Protein AF-A0A414WFQ5-F1 (afdb_monomer)

Mean predicted aligned error: 6.91 Å

Solvent-accessible surface area (backbone atoms only — not comparable to full-atom values): 4968 Å² total; per-residue (Å²): 112,81,63,94,46,68,68,66,49,51,53,24,50,52,51,23,44,53,52,28,54,75,70,75,37,67,45,69,83,25,54,34,82,42,75,42,81,38,78,62,83,96,45,75,39,83,36,88,40,69,52,66,38,76,67,40,54,50,36,30,28,70,54,36,63,63,89,30,66,55,23,36,51,44,38,51,57,53,60,58,62,68,63,72,80,115

Secondary structure (DSSP, 8-state):
---SSHHHHHHHHHHHHHHHHHTT--HHHHEEEEEEEEEETTEEEEEEEEEE-HHHHHHHHHTS-TTSHHHHHHHHHHHHHGGGG-

Foldseek 3Di:
DQDPDVVLLVVLLVQLLVVCVVVVHDSCVAWPWDWDFDDDDPDTDTDIDTDGDPSSLLSSLVSDDCVRPVSVVSPVVVVVVVVPPD

Nearest PDB structures (foldseek):
  3tg6-assembly1_B  TM=3.395E-01  e=1.628E+00  Influenza A virus (A/Wilson-Smith/1933(H1N1))
  9hcj-assembly1_E0  TM=3.772E-01  e=3.808E+00  Dictyostelium discoideum
  3ro5-assembly1_B  TM=2.587E-01  e=1.980E+00  Influenza A virus (A/Wilson-Smith/1933(H1N1))
  7o4f-assembly2_D  TM=3.551E-01  e=7.323E+00  Arabidopsis thaliana
  8bqs-assembly1_Dc  TM=2.893E-01  e=8.910E+00  Tetrahymena thermophila SB210

Structure (mmCIF, N/CA/C/O backbone):
data_AF-A0A414WFQ5-F1
#
_entry.id   AF-A0A414WFQ5-F1
#
loop_
_atom_site.group_PDB
_atom_site.id
_atom_site.type_symbol
_atom_site.label_atom_id
_atom_site.label_alt_id
_atom_site.label_comp_id
_atom_site.label_asym_id
_atom_site.label_entity_id
_atom_site.label_seq_id
_atom_site.pdbx_PDB_ins_code
_atom_site.Cartn_x
_atom_site.Cartn_y
_atom_site.Cartn_z
_atom_site.occupancy
_atom_site.B_iso_or_equiv
_atom_site.auth_seq_id
_atom_site.auth_comp_id
_atom_site.auth_asym_id
_atom_site.auth_atom_id
_atom_site.pdbx_PDB_model_num
ATOM 1 N N . MET A 1 1 ? -2.957 -1.075 -10.024 1.00 62.66 1 MET A N 1
ATOM 2 C CA . MET A 1 1 ? -2.732 0.020 -9.045 1.00 62.66 1 MET A CA 1
ATOM 3 C C . MET A 1 1 ? -2.604 1.376 -9.752 1.00 62.66 1 MET A C 1
ATOM 5 O O . MET A 1 1 ? -2.454 2.373 -9.063 1.00 62.66 1 MET A O 1
ATOM 9 N N . GLY A 1 2 ? -2.646 1.449 -11.090 1.00 67.56 2 GLY A N 1
ATOM 10 C CA . GLY A 1 2 ? -2.779 2.710 -11.830 1.00 67.56 2 GLY A CA 1
ATOM 11 C C . GLY A 1 2 ? -1.594 3.676 -11.769 1.00 67.56 2 GLY A C 1
ATOM 12 O O . GLY A 1 2 ? -1.697 4.799 -12.254 1.00 67.56 2 GLY A O 1
ATOM 13 N N . TYR A 1 3 ? -0.468 3.295 -11.158 1.00 76.19 3 TYR A N 1
ATOM 14 C CA . TYR A 1 3 ? 0.732 4.129 -11.125 1.00 76.19 3 TYR A CA 1
ATOM 15 C C . TYR A 1 3 ? 1.575 3.896 -12.378 1.00 76.19 3 TYR A C 1
ATOM 17 O O . TYR A 1 3 ? 2.027 2.784 -12.630 1.00 76.19 3 TYR A O 1
ATOM 25 N N . THR A 1 4 ? 1.830 4.966 -13.129 1.00 76.25 4 THR A N 1
ATOM 26 C CA . THR A 1 4 ? 2.707 4.973 -14.313 1.00 76.25 4 THR A CA 1
ATOM 27 C C . THR A 1 4 ? 4.192 4.859 -13.968 1.00 76.25 4 THR A C 1
ATOM 29 O O . THR A 1 4 ? 4.998 4.490 -14.815 1.00 76.25 4 THR A O 1
ATOM 32 N N . ARG A 1 5 ? 4.559 5.181 -12.723 1.00 79.88 5 ARG A N 1
ATOM 33 C CA . ARG A 1 5 ? 5.929 5.196 -12.206 1.00 79.88 5 ARG A CA 1
ATOM 34 C C . ARG A 1 5 ? 6.002 4.466 -10.873 1.00 79.88 5 ARG A C 1
ATOM 36 O O . ARG A 1 5 ? 5.165 4.699 -9.996 1.00 79.88 5 ARG A 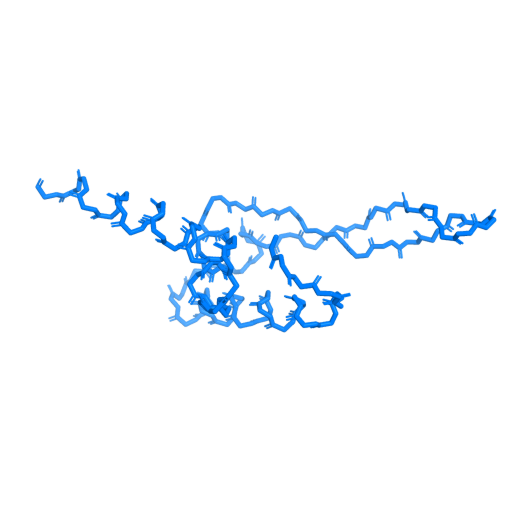O 1
ATOM 43 N N . TRP A 1 6 ? 7.005 3.604 -10.721 1.00 79.56 6 TRP A N 1
ATOM 44 C CA . TRP A 1 6 ? 7.207 2.813 -9.506 1.00 79.56 6 TRP A CA 1
ATOM 45 C C . TRP A 1 6 ? 7.469 3.695 -8.282 1.00 79.56 6 TRP A C 1
ATOM 47 O O . TRP A 1 6 ? 7.004 3.372 -7.193 1.00 79.56 6 TRP A O 1
ATOM 57 N N . GLU A 1 7 ? 8.132 4.840 -8.454 1.00 81.50 7 GLU A N 1
ATOM 58 C CA . GLU A 1 7 ? 8.440 5.779 -7.371 1.00 81.50 7 GLU A CA 1
ATOM 59 C C . GLU A 1 7 ? 7.170 6.283 -6.673 1.00 81.50 7 GLU A C 1
ATOM 61 O O . GLU A 1 7 ? 7.114 6.358 -5.447 1.00 81.50 7 GLU A O 1
ATOM 66 N N . ASN A 1 8 ? 6.112 6.544 -7.446 1.00 84.19 8 ASN A N 1
ATOM 67 C CA . ASN A 1 8 ? 4.833 7.001 -6.904 1.00 84.19 8 ASN A CA 1
ATOM 68 C C . ASN A 1 8 ? 4.143 5.909 -6.078 1.00 84.19 8 ASN A C 1
ATOM 70 O O . ASN A 1 8 ? 3.502 6.203 -5.072 1.00 84.19 8 ASN A O 1
ATOM 74 N N . PHE A 1 9 ? 4.278 4.645 -6.484 1.00 85.25 9 PHE A N 1
ATOM 75 C CA . PHE A 1 9 ? 3.764 3.521 -5.705 1.00 85.25 9 PHE A CA 1
ATOM 76 C C . PHE A 1 9 ? 4.622 3.258 -4.459 1.00 85.25 9 PHE A C 1
ATOM 78 O O . PHE A 1 9 ? 4.086 2.979 -3.388 1.00 85.25 9 PHE A O 1
ATOM 85 N N . ALA A 1 10 ? 5.945 3.403 -4.563 1.00 87.12 10 ALA A N 1
ATOM 86 C CA . ALA A 1 10 ? 6.859 3.260 -3.435 1.00 87.12 10 ALA A CA 1
ATOM 87 C C . ALA A 1 10 ? 6.549 4.266 -2.311 1.00 87.12 10 ALA A C 1
ATOM 89 O O . ALA A 1 10 ? 6.617 3.905 -1.136 1.00 87.12 10 ALA A O 1
ATOM 90 N N . GLU A 1 11 ? 6.137 5.486 -2.660 1.00 90.00 11 GLU A N 1
ATOM 91 C CA . GLU A 1 11 ? 5.688 6.492 -1.693 1.00 90.00 11 GLU A CA 1
ATOM 92 C C . GLU A 1 11 ? 4.409 6.062 -0.949 1.00 90.00 11 GLU A C 1
ATOM 94 O O . GLU A 1 11 ? 4.312 6.230 0.267 1.00 90.00 11 GLU A O 1
ATOM 99 N N . VAL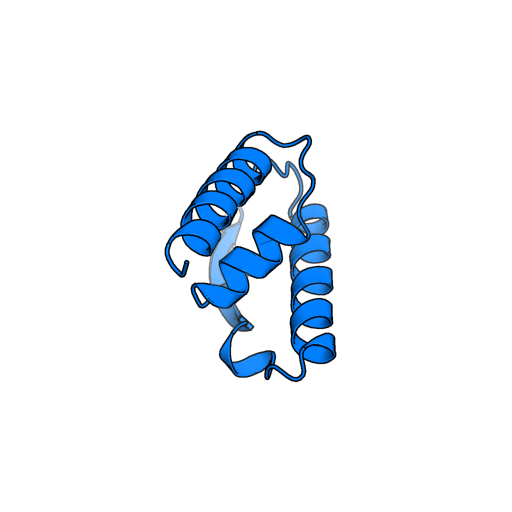 A 1 12 ? 3.454 5.415 -1.628 1.00 92.31 12 VAL A N 1
ATOM 100 C CA . VAL A 1 12 ? 2.263 4.843 -0.967 1.00 92.31 12 VAL A CA 1
ATOM 101 C C . VAL A 1 12 ? 2.650 3.731 0.001 1.00 92.31 12 VAL A C 1
ATOM 103 O O . VAL A 1 12 ? 2.157 3.692 1.127 1.00 92.31 12 VAL A O 1
ATOM 106 N N . VAL A 1 13 ? 3.555 2.840 -0.411 1.00 9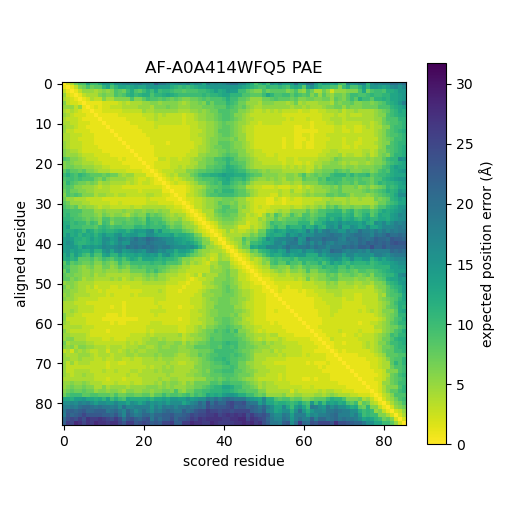0.94 13 VAL A N 1
ATOM 107 C CA . VAL A 1 13 ? 4.057 1.765 0.457 1.00 90.94 13 VAL A CA 1
ATOM 108 C C . VAL A 1 13 ? 4.735 2.352 1.696 1.00 90.94 13 VAL A C 1
ATOM 110 O O . VAL A 1 13 ? 4.500 1.869 2.801 1.00 90.94 13 VAL A O 1
ATOM 113 N N . LYS A 1 14 ? 5.525 3.422 1.544 1.00 91.94 14 LYS A N 1
ATOM 114 C CA . LYS A 1 14 ? 6.156 4.124 2.668 1.00 91.94 14 LYS A CA 1
ATOM 115 C C . LYS A 1 14 ? 5.116 4.668 3.650 1.00 91.94 14 LYS A C 1
ATOM 117 O O . LYS A 1 14 ? 5.232 4.416 4.846 1.00 91.94 14 LYS A O 1
ATOM 122 N N . ARG A 1 15 ? 4.074 5.346 3.161 1.00 92.62 15 ARG A N 1
ATOM 123 C CA . ARG A 1 15 ? 2.974 5.853 4.005 1.00 92.62 15 ARG A CA 1
ATOM 124 C C . ARG A 1 15 ? 2.235 4.725 4.725 1.00 92.62 15 ARG A C 1
ATOM 126 O O . ARG A 1 15 ? 1.972 4.833 5.917 1.00 92.62 15 ARG A O 1
ATOM 133 N N . ALA A 1 16 ? 1.991 3.609 4.039 1.00 92.94 16 ALA A N 1
ATOM 134 C CA . ALA A 1 16 ? 1.359 2.438 4.638 1.00 92.94 16 ALA A CA 1
ATOM 135 C C . ALA A 1 16 ? 2.205 1.812 5.767 1.00 92.94 16 ALA A C 1
ATOM 137 O O . ALA A 1 16 ? 1.646 1.420 6.791 1.00 92.94 16 ALA A O 1
ATOM 138 N N . LYS A 1 17 ? 3.540 1.772 5.628 1.00 91.88 17 LYS A N 1
ATOM 139 C CA . LYS A 1 17 ? 4.450 1.347 6.711 1.00 91.88 17 LYS A CA 1
ATOM 140 C C . LYS A 1 17 ? 4.353 2.281 7.929 1.00 91.88 17 LYS A C 1
ATOM 142 O O . LYS A 1 17 ? 4.213 1.792 9.045 1.00 91.88 17 LYS A O 1
ATOM 147 N N . VAL A 1 18 ? 4.309 3.600 7.719 1.00 92.31 18 VAL A N 1
ATOM 148 C CA . VAL A 1 18 ? 4.115 4.589 8.804 1.00 92.31 18 VAL A CA 1
ATOM 149 C C . VAL A 1 18 ? 2.770 4.393 9.521 1.00 92.31 18 VAL A C 1
ATOM 151 O O . VAL A 1 18 ? 2.693 4.492 10.747 1.00 92.31 18 VAL A O 1
ATOM 154 N N . SER A 1 19 ? 1.698 4.055 8.793 1.00 90.19 19 SER A N 1
ATOM 155 C CA . SER A 1 19 ? 0.414 3.703 9.418 1.00 90.19 19 SER A CA 1
ATOM 156 C C . SER A 1 19 ? 0.512 2.454 10.306 1.00 90.19 19 SER A C 1
ATOM 158 O O . SER A 1 19 ? -0.117 2.420 11.362 1.00 90.19 19 SER A O 1
ATOM 160 N N . CYS A 1 20 ? 1.301 1.440 9.923 1.00 87.94 20 CYS A N 1
ATOM 161 C CA . CYS A 1 20 ? 1.559 0.273 10.780 1.00 87.94 20 CYS A CA 1
ATOM 162 C C . CYS A 1 20 ? 2.227 0.681 12.098 1.00 87.94 20 CYS A C 1
ATOM 164 O O . CYS A 1 20 ? 1.740 0.304 13.164 1.00 87.94 20 CYS A O 1
ATOM 166 N N . GLU A 1 21 ? 3.285 1.492 12.028 1.00 88.00 21 GLU A N 1
ATOM 167 C CA . GLU A 1 21 ? 4.012 1.979 13.210 1.00 88.00 21 GLU A CA 1
ATOM 168 C C . GLU A 1 21 ? 3.093 2.773 14.143 1.00 88.00 21 GLU A C 1
ATOM 170 O O . GLU A 1 21 ? 3.064 2.533 15.350 1.00 88.00 21 GLU A O 1
ATOM 175 N N . THR A 1 22 ? 2.267 3.653 13.570 1.00 87.06 22 THR A N 1
ATOM 176 C CA . THR A 1 22 ? 1.303 4.475 14.318 1.00 87.06 22 THR A CA 1
ATOM 177 C C . THR A 1 22 ? 0.269 3.608 15.046 1.00 87.06 22 THR A C 1
ATOM 179 O O . THR A 1 22 ? -0.080 3.876 16.194 1.00 87.06 22 THR A O 1
ATOM 182 N N . ASN A 1 23 ? -0.165 2.511 14.420 1.00 83.00 23 ASN A N 1
ATOM 183 C CA . ASN A 1 23 ? -1.096 1.542 15.000 1.00 83.00 23 ASN A CA 1
ATOM 184 C C . ASN A 1 23 ? -0.408 0.488 15.887 1.00 83.00 23 ASN A C 1
ATOM 186 O O . ASN A 1 23 ? -1.021 -0.533 16.201 1.00 83.00 23 ASN A O 1
ATOM 190 N N . LYS A 1 24 ? 0.866 0.690 16.268 1.00 86.12 24 LYS A N 1
ATOM 191 C CA . LYS A 1 24 ? 1.679 -0.251 17.068 1.00 86.12 24 LYS A CA 1
ATOM 192 C C . LYS A 1 24 ? 1.710 -1.669 16.487 1.00 86.12 24 LYS A C 1
ATOM 194 O O . LYS A 1 24 ? 1.858 -2.653 17.209 1.00 86.12 24 LYS A O 1
ATOM 199 N N . THR A 1 25 ? 1.546 -1.773 15.173 1.00 84.19 25 THR A N 1
ATOM 200 C CA . THR A 1 25 ? 1.543 -3.036 14.447 1.00 84.19 25 THR A CA 1
ATOM 201 C C . THR A 1 25 ? 2.928 -3.223 13.820 1.00 84.19 25 THR A C 1
ATOM 203 O O . THR A 1 25 ? 3.387 -2.325 13.112 1.00 84.19 25 THR A O 1
ATOM 206 N N . PRO A 1 26 ? 3.626 -4.346 14.063 1.00 86.38 26 PRO A N 1
ATOM 207 C CA . PRO A 1 26 ? 4.992 -4.527 13.581 1.00 86.38 26 PRO A CA 1
ATOM 208 C C . PRO A 1 26 ? 5.052 -4.492 12.049 1.00 86.38 26 PRO A C 1
ATOM 210 O O . PRO A 1 26 ? 4.398 -5.279 11.374 1.00 86.38 26 PRO A O 1
ATOM 213 N N . VAL A 1 27 ? 5.843 -3.580 11.479 1.00 87.25 27 VAL A N 1
ATOM 214 C CA . VAL A 1 27 ? 5.928 -3.401 10.019 1.00 87.25 27 VAL A CA 1
ATOM 215 C C . VAL A 1 27 ? 6.458 -4.662 9.340 1.00 87.25 27 VAL A C 1
ATOM 217 O O . VAL A 1 27 ? 5.887 -5.100 8.343 1.00 87.25 27 VAL A O 1
ATOM 220 N N . ASP A 1 28 ? 7.494 -5.287 9.901 1.00 86.50 28 ASP A N 1
ATOM 221 C CA . ASP A 1 28 ? 8.160 -6.459 9.317 1.00 86.50 28 ASP A CA 1
ATOM 222 C C . ASP A 1 28 ? 7.272 -7.708 9.238 1.00 86.50 28 ASP A C 1
ATOM 224 O O . ASP A 1 28 ? 7.497 -8.577 8.391 1.00 86.50 28 ASP A O 1
ATOM 228 N N . SER A 1 29 ? 6.231 -7.808 10.075 1.00 85.88 29 SER A N 1
ATOM 229 C CA . SER A 1 29 ? 5.269 -8.915 9.992 1.00 85.88 29 SER A CA 1
ATOM 230 C C . SER A 1 29 ? 4.306 -8.761 8.810 1.00 85.88 29 SER A C 1
ATOM 232 O O . SER A 1 29 ? 3.714 -9.744 8.358 1.00 85.88 29 SER A O 1
ATOM 234 N N . HIS A 1 30 ? 4.154 -7.539 8.291 1.00 87.62 30 HIS A N 1
ATOM 235 C CA . HIS A 1 30 ? 3.173 -7.201 7.264 1.00 87.62 30 HIS A CA 1
ATOM 236 C C . HIS A 1 30 ? 3.796 -6.815 5.923 1.00 87.62 30 HIS A C 1
ATOM 238 O O . HIS A 1 30 ? 3.195 -7.104 4.885 1.00 87.62 30 HIS A O 1
ATOM 244 N N . PHE A 1 31 ? 4.981 -6.207 5.949 1.00 89.00 31 PHE A N 1
ATOM 245 C CA . PHE A 1 31 ? 5.735 -5.731 4.799 1.00 89.00 31 PHE A CA 1
ATOM 246 C C . PHE A 1 31 ? 7.128 -6.348 4.812 1.00 89.00 31 PHE A C 1
ATOM 248 O O . PHE A 1 31 ? 8.060 -5.797 5.394 1.00 89.00 31 PHE A O 1
ATOM 255 N N . ARG A 1 32 ? 7.284 -7.480 4.127 1.00 87.06 32 ARG A N 1
ATOM 256 C CA . ARG A 1 32 ? 8.591 -8.115 3.974 1.00 87.06 32 ARG A CA 1
ATOM 257 C C . ARG A 1 32 ? 9.215 -7.702 2.651 1.00 87.06 32 ARG A C 1
ATOM 259 O O . ARG A 1 32 ? 8.722 -8.085 1.589 1.00 87.06 32 ARG A O 1
ATOM 266 N N . ASP A 1 33 ? 10.306 -6.949 2.729 1.00 83.19 33 ASP A N 1
ATOM 267 C CA . ASP A 1 33 ? 11.113 -6.590 1.567 1.00 83.19 33 ASP A CA 1
ATOM 268 C C . ASP A 1 33 ? 11.734 -7.871 0.977 1.00 83.19 33 ASP A C 1
ATOM 270 O O . ASP A 1 33 ? 12.301 -8.714 1.678 1.00 83.19 33 ASP A O 1
ATOM 274 N N . THR A 1 34 ? 11.573 -8.047 -0.329 1.00 80.81 34 THR A N 1
ATOM 275 C CA . THR A 1 34 ? 12.134 -9.159 -1.094 1.00 80.81 34 THR A CA 1
ATOM 276 C C . THR A 1 34 ? 12.784 -8.619 -2.358 1.00 80.81 34 THR A C 1
ATOM 278 O O . THR A 1 34 ? 12.533 -7.492 -2.784 1.00 80.81 34 THR A O 1
ATOM 281 N N . THR A 1 35 ? 13.636 -9.429 -2.967 1.00 81.44 35 THR A N 1
ATOM 282 C CA . THR A 1 35 ? 14.270 -9.078 -4.232 1.00 81.44 35 THR A CA 1
ATOM 283 C C . THR A 1 35 ? 13.915 -10.152 -5.231 1.00 81.44 35 THR A C 1
ATOM 285 O O . THR A 1 35 ? 14.139 -11.336 -4.975 1.00 81.44 35 THR A O 1
ATOM 288 N N . LYS A 1 36 ? 13.366 -9.745 -6.372 1.00 79.81 36 LYS A N 1
ATOM 289 C CA . LYS A 1 36 ? 13.117 -10.647 -7.490 1.00 79.81 36 LYS A CA 1
ATOM 290 C C . LYS A 1 36 ? 14.049 -10.286 -8.634 1.00 79.81 36 LYS A C 1
ATOM 292 O O . LYS A 1 36 ? 14.253 -9.112 -8.931 1.00 79.81 36 LYS A O 1
ATOM 297 N N . MET A 1 37 ? 14.611 -11.295 -9.28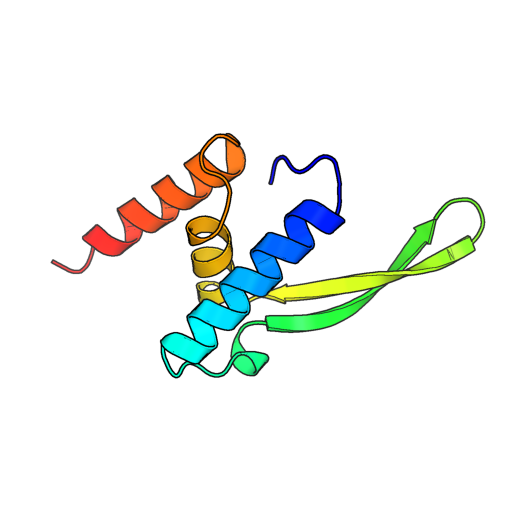9 1.00 76.62 37 MET A N 1
ATOM 298 C CA . MET A 1 37 ? 15.346 -11.080 -10.531 1.00 76.62 37 MET A CA 1
ATOM 299 C C . MET A 1 37 ? 14.335 -10.827 -11.649 1.00 76.62 37 MET A C 1
ATOM 301 O O . MET A 1 37 ? 13.528 -11.698 -11.975 1.00 76.62 37 MET A O 1
ATOM 305 N N . GLY A 1 38 ? 14.343 -9.612 -12.190 1.00 70.88 38 GLY A N 1
ATOM 306 C CA . GLY A 1 38 ? 13.561 -9.226 -13.359 1.00 70.88 38 GLY A CA 1
ATOM 307 C C . GLY A 1 38 ? 14.473 -9.049 -14.566 1.00 70.88 38 GLY A C 1
ATOM 308 O O . GLY A 1 38 ? 15.640 -8.696 -14.417 1.00 70.88 38 GLY A O 1
ATOM 309 N N . ILE A 1 39 ? 13.955 -9.281 -15.767 1.00 71.00 39 ILE A N 1
ATOM 310 C CA . ILE A 1 39 ? 14.688 -8.977 -16.998 1.00 71.00 39 ILE A CA 1
ATOM 311 C C . ILE A 1 39 ? 14.480 -7.492 -17.299 1.00 71.00 39 ILE A C 1
ATOM 313 O O . ILE A 1 39 ? 13.345 -7.045 -17.453 1.00 71.00 39 ILE A O 1
ATOM 317 N N . ALA A 1 40 ? 15.568 -6.726 -17.360 1.00 65.44 40 ALA A N 1
ATOM 318 C CA . ALA A 1 40 ? 15.553 -5.321 -17.747 1.00 65.44 40 ALA A CA 1
ATOM 319 C C . ALA A 1 40 ? 16.445 -5.155 -18.984 1.00 65.44 40 ALA A C 1
ATOM 321 O O . ALA A 1 40 ? 17.652 -4.944 -18.879 1.00 65.44 40 ALA A O 1
ATOM 322 N N . GLY A 1 41 ? 15.850 -5.303 -20.170 1.00 73.62 41 GLY A N 1
ATOM 323 C CA . GLY A 1 41 ? 16.597 -5.357 -21.427 1.00 73.62 41 GLY A CA 1
ATOM 324 C C . GLY A 1 41 ? 17.337 -6.688 -21.587 1.00 73.62 41 GLY A C 1
ATOM 325 O O . GLY A 1 41 ? 16.727 -7.745 -21.472 1.00 73.62 41 GLY A O 1
ATOM 326 N N . VAL A 1 42 ? 18.645 -6.640 -21.858 1.00 74.75 42 VAL A N 1
ATOM 327 C CA . VAL A 1 42 ? 19.469 -7.830 -22.170 1.00 74.75 42 VAL A CA 1
ATOM 328 C C . VAL A 1 42 ? 20.002 -8.537 -20.910 1.00 74.75 42 VAL A C 1
ATOM 330 O O . VAL A 1 42 ? 20.510 -9.651 -20.993 1.00 74.75 42 VAL A O 1
ATOM 333 N N . ALA A 1 43 ? 19.880 -7.922 -19.728 1.00 72.25 43 ALA A N 1
ATOM 334 C CA . ALA A 1 43 ? 20.406 -8.464 -18.476 1.00 72.25 43 ALA A CA 1
ATOM 335 C C . ALA A 1 43 ? 19.331 -8.563 -17.386 1.00 72.25 43 ALA A C 1
ATOM 337 O O . ALA A 1 43 ? 18.406 -7.749 -17.301 1.00 72.25 43 ALA A O 1
ATOM 338 N N . ALA A 1 44 ? 19.478 -9.562 -16.515 1.00 78.19 44 ALA A N 1
ATOM 339 C CA . ALA A 1 44 ? 18.667 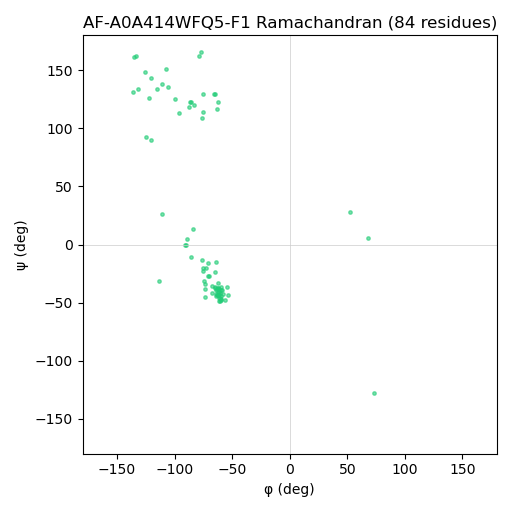-9.675 -15.313 1.00 78.19 44 ALA A CA 1
ATOM 340 C C . ALA A 1 44 ? 19.145 -8.657 -14.265 1.00 78.19 44 ALA A C 1
ATOM 342 O O . ALA A 1 44 ? 20.331 -8.592 -13.943 1.00 78.19 44 ALA A O 1
ATOM 343 N N . ARG A 1 45 ? 18.218 -7.877 -13.708 1.00 77.38 45 ARG A N 1
ATOM 344 C CA . ARG A 1 45 ? 18.469 -6.926 -12.624 1.00 77.38 45 ARG A CA 1
ATOM 345 C C . ARG A 1 45 ? 17.616 -7.285 -11.413 1.00 77.38 45 ARG A C 1
ATOM 347 O O . ARG A 1 45 ? 16.468 -7.706 -11.543 1.00 77.38 45 ARG A O 1
ATOM 354 N N . ALA A 1 46 ? 18.181 -7.090 -10.228 1.00 76.88 46 ALA A N 1
ATOM 355 C CA . ALA A 1 46 ? 17.443 -7.151 -8.976 1.00 76.88 46 ALA A CA 1
ATOM 356 C C . ALA A 1 46 ? 16.383 -6.036 -8.939 1.00 76.88 46 ALA A C 1
ATOM 358 O O . ALA A 1 46 ? 16.719 -4.851 -8.960 1.00 76.88 46 ALA A O 1
ATOM 359 N N . VAL A 1 47 ? 15.108 -6.420 -8.893 1.00 79.19 47 VAL A N 1
ATOM 360 C CA . VAL A 1 47 ? 13.963 -5.518 -8.746 1.00 79.19 47 VAL A CA 1
ATOM 361 C C . VAL A 1 47 ? 13.432 -5.638 -7.324 1.00 79.19 47 VAL A C 1
ATOM 363 O O . VAL A 1 47 ? 13.307 -6.743 -6.785 1.00 79.19 47 VAL A O 1
ATOM 366 N N . LYS A 1 48 ? 13.136 -4.488 -6.710 1.00 80.50 48 LYS A N 1
ATOM 367 C CA . LYS A 1 48 ? 12.538 -4.441 -5.378 1.00 80.50 48 LYS A CA 1
ATOM 368 C C . LYS A 1 48 ? 11.134 -5.039 -5.428 1.00 80.50 48 LYS A C 1
ATOM 370 O O . LYS A 1 48 ? 10.325 -4.631 -6.255 1.00 80.50 48 LYS A O 1
ATOM 375 N N . ASP A 1 49 ? 10.858 -5.969 -4.529 1.00 83.50 49 ASP A N 1
ATOM 376 C CA . ASP A 1 49 ? 9.586 -6.674 -4.433 1.00 83.50 49 ASP A CA 1
ATOM 377 C C . ASP A 1 49 ? 9.139 -6.737 -2.965 1.00 83.50 49 ASP A C 1
ATOM 379 O O . ASP A 1 49 ? 9.943 -6.558 -2.046 1.00 83.50 49 ASP A O 1
ATOM 383 N N . TYR A 1 50 ? 7.860 -6.985 -2.711 1.00 84.31 50 TYR A N 1
ATOM 384 C CA . TYR A 1 50 ? 7.328 -7.052 -1.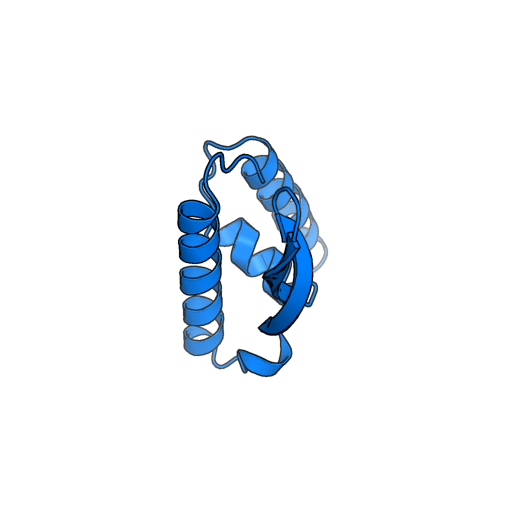353 1.00 84.31 50 TYR A CA 1
ATOM 385 C C . TYR A 1 50 ? 6.382 -8.233 -1.191 1.00 84.31 50 TYR A C 1
ATOM 387 O O . TYR A 1 50 ? 5.420 -8.394 -1.941 1.00 84.31 50 TYR A O 1
ATOM 395 N N . LYS A 1 51 ? 6.588 -9.008 -0.126 1.00 86.62 51 LYS A N 1
ATOM 396 C CA . LYS A 1 51 ? 5.562 -9.922 0.376 1.00 86.62 51 LYS A CA 1
ATOM 397 C C . LYS A 1 51 ? 4.678 -9.173 1.359 1.00 86.62 51 LYS A C 1
ATOM 399 O O . LYS A 1 51 ? 5.148 -8.696 2.392 1.00 86.62 51 LYS A O 1
ATOM 404 N N . LEU A 1 52 ? 3.401 -9.083 1.004 1.00 90.38 52 LEU A N 1
ATOM 405 C CA . LEU A 1 52 ? 2.400 -8.314 1.726 1.00 90.38 52 LEU A CA 1
ATOM 406 C C . LEU A 1 52 ? 1.342 -9.243 2.308 1.00 90.38 52 LEU A C 1
ATOM 408 O O . LEU A 1 52 ? 0.812 -10.124 1.631 1.00 90.38 52 LEU A O 1
ATOM 412 N N . THR A 1 53 ? 1.009 -9.019 3.571 1.00 89.81 53 THR A N 1
ATOM 413 C CA . THR A 1 53 ? -0.176 -9.635 4.183 1.00 89.81 53 THR A CA 1
ATOM 414 C C . THR A 1 53 ? -1.453 -8.919 3.733 1.00 89.81 53 THR A C 1
ATOM 416 O O . THR A 1 53 ? -1.415 -7.782 3.261 1.00 89.81 53 THR A O 1
ATOM 419 N N . ARG A 1 54 ? -2.624 -9.529 3.968 1.00 87.69 54 ARG A N 1
ATOM 420 C CA . ARG A 1 54 ? -3.924 -8.879 3.714 1.00 87.69 54 ARG A CA 1
ATOM 421 C C . ARG A 1 54 ? -4.054 -7.520 4.421 1.00 87.69 54 ARG A C 1
ATOM 423 O O . ARG A 1 54 ? -4.623 -6.595 3.849 1.00 87.69 54 ARG A O 1
ATOM 430 N N . HIS A 1 55 ? -3.507 -7.393 5.631 1.00 87.62 55 HIS A N 1
ATOM 431 C CA . HIS A 1 55 ? -3.510 -6.137 6.382 1.00 87.62 55 HIS A CA 1
ATOM 432 C C . HIS A 1 55 ? -2.631 -5.061 5.721 1.00 87.62 55 HIS A C 1
ATOM 434 O O . HIS A 1 55 ? -3.067 -3.922 5.576 1.00 87.62 55 HIS A O 1
ATOM 440 N N . ALA A 1 56 ? -1.445 -5.426 5.220 1.00 89.31 56 ALA A N 1
ATOM 441 C CA . ALA A 1 56 ? -0.604 -4.507 4.450 1.00 89.31 56 ALA A CA 1
ATOM 442 C C . ALA A 1 56 ? -1.297 -4.021 3.169 1.00 89.31 56 ALA A C 1
ATOM 444 O O . ALA A 1 56 ? -1.286 -2.827 2.879 1.00 89.31 56 ALA A O 1
ATOM 445 N N . CYS A 1 57 ? -1.951 -4.924 2.428 1.00 89.75 57 CYS A N 1
ATOM 446 C CA . CYS A 1 57 ? -2.709 -4.561 1.228 1.00 89.75 57 CYS A CA 1
ATOM 447 C C . CYS A 1 57 ? -3.835 -3.564 1.535 1.00 89.75 57 CYS A C 1
ATOM 449 O O . CYS A 1 57 ? -4.052 -2.624 0.772 1.00 89.75 57 CYS A O 1
ATOM 451 N N . TYR A 1 58 ? -4.518 -3.744 2.668 1.00 89.44 58 TYR A N 1
ATOM 452 C CA . TYR A 1 58 ? -5.528 -2.803 3.142 1.00 89.44 58 TYR A CA 1
ATOM 453 C C . TYR A 1 58 ? -4.941 -1.416 3.418 1.00 89.44 58 TYR A C 1
ATOM 455 O O . TYR A 1 58 ? -5.475 -0.423 2.929 1.00 89.44 58 TYR A O 1
ATOM 463 N N . LEU A 1 59 ? -3.823 -1.336 4.144 1.00 90.44 59 LEU A N 1
ATOM 464 C CA . LEU A 1 59 ? -3.173 -0.060 4.452 1.00 90.44 59 LEU A CA 1
ATOM 465 C C . LEU A 1 59 ? -2.636 0.644 3.201 1.00 90.44 59 LEU A C 1
ATOM 467 O O . LEU A 1 59 ? -2.737 1.866 3.109 1.00 90.44 59 LEU A O 1
ATOM 471 N N . ILE A 1 60 ? -2.118 -0.103 2.221 1.00 92.38 60 ILE A N 1
ATOM 472 C CA . ILE A 1 60 ? -1.714 0.451 0.918 1.00 92.38 60 ILE A CA 1
ATOM 473 C C . ILE A 1 60 ? -2.917 1.059 0.197 1.00 92.38 60 ILE A C 1
ATOM 475 O O . ILE A 1 60 ? -2.816 2.173 -0.304 1.00 92.38 60 ILE A O 1
ATOM 479 N N . ALA A 1 61 ? -4.058 0.364 0.160 1.00 91.44 61 ALA A N 1
ATOM 480 C CA . ALA A 1 61 ? -5.267 0.898 -0.464 1.00 91.44 61 ALA A CA 1
ATOM 481 C C . ALA A 1 61 ? -5.763 2.167 0.252 1.00 91.44 61 ALA A C 1
ATOM 483 O O . ALA A 1 61 ? -6.136 3.139 -0.399 1.00 91.44 61 ALA A O 1
ATOM 484 N N . GLN A 1 62 ? -5.713 2.187 1.586 1.00 89.31 62 GLN A N 1
ATOM 485 C CA . GLN A 1 62 ? -6.123 3.334 2.403 1.00 89.31 62 GLN A CA 1
ATOM 486 C C . GLN A 1 62 ? -5.244 4.573 2.189 1.00 89.31 62 GLN A C 1
ATOM 488 O O . GLN A 1 62 ? -5.751 5.687 2.163 1.00 89.31 62 GLN A O 1
ATOM 493 N N . ASN A 1 63 ? -3.935 4.373 2.013 1.00 92.38 63 ASN A N 1
ATOM 494 C CA . ASN A 1 63 ? -2.962 5.445 1.779 1.00 92.38 63 ASN A CA 1
ATOM 495 C C . ASN A 1 63 ? -2.766 5.776 0.287 1.00 92.38 63 ASN A C 1
ATOM 497 O O . ASN A 1 63 ? -1.944 6.628 -0.062 1.00 92.38 63 ASN A O 1
ATOM 501 N N . GLY A 1 64 ? -3.471 5.068 -0.596 1.00 89.81 64 GLY A N 1
ATOM 502 C CA . GLY A 1 64 ? -3.419 5.259 -2.037 1.00 89.81 64 GLY A CA 1
ATOM 503 C C . GLY A 1 64 ? -4.252 6.450 -2.513 1.00 89.81 64 GLY A C 1
ATOM 504 O O . GLY A 1 64 ? -5.151 6.934 -1.833 1.00 89.81 64 GLY A O 1
ATOM 505 N N . ASP A 1 65 ? -3.965 6.899 -3.732 1.00 89.62 65 ASP A N 1
ATOM 506 C CA . ASP A 1 65 ? -4.684 7.990 -4.397 1.00 89.62 65 ASP A CA 1
ATOM 507 C C . ASP A 1 65 ? -6.051 7.521 -4.924 1.00 89.62 65 ASP A C 1
ATOM 509 O O . ASP A 1 65 ? -6.121 6.774 -5.901 1.00 89.62 65 ASP A O 1
ATOM 513 N N . SER A 1 66 ? -7.141 7.969 -4.296 1.00 87.00 66 SER A N 1
ATOM 514 C CA . SER A 1 66 ? -8.513 7.567 -4.641 1.00 87.00 66 SER A CA 1
ATOM 515 C C . SER A 1 66 ? -8.960 7.994 -6.043 1.00 87.00 66 SER A C 1
ATOM 517 O O . SER A 1 66 ? -9.924 7.434 -6.560 1.00 87.00 66 SER A O 1
ATOM 519 N N . ASN A 1 67 ? -8.251 8.918 -6.705 1.00 88.81 67 ASN A N 1
ATOM 520 C CA . ASN A 1 67 ? -8.532 9.267 -8.101 1.00 88.81 67 ASN A CA 1
ATOM 521 C C . ASN A 1 67 ? -8.139 8.146 -9.078 1.00 88.81 67 ASN A C 1
ATOM 523 O O . ASN A 1 67 ? -8.559 8.152 -10.234 1.00 88.81 67 ASN A O 1
ATOM 527 N N . LYS A 1 68 ? -7.332 7.170 -8.638 1.00 88.62 68 LYS A N 1
ATOM 528 C CA . LYS A 1 68 ? -6.988 5.989 -9.436 1.00 88.62 68 LYS A CA 1
ATOM 529 C C . LYS A 1 68 ? -8.046 4.910 -9.252 1.00 88.62 68 LYS A C 1
ATOM 531 O O . LYS A 1 68 ? -8.258 4.426 -8.140 1.00 88.62 68 LYS A O 1
ATOM 536 N N . GLN A 1 69 ? -8.651 4.476 -10.355 1.00 88.69 69 GLN A N 1
ATOM 537 C CA . GLN A 1 69 ? -9.764 3.526 -10.341 1.00 88.69 69 GLN A CA 1
ATOM 538 C C . GLN A 1 69 ? -9.446 2.238 -9.569 1.00 88.69 69 GLN A C 1
ATOM 540 O O . GLN A 1 69 ? -10.268 1.790 -8.775 1.00 88.69 69 GLN A O 1
ATOM 545 N N . GLU A 1 70 ? -8.258 1.645 -9.728 1.00 88.00 70 GLU A N 1
ATOM 546 C CA . GLU A 1 70 ? -7.949 0.396 -9.017 1.00 88.00 70 GLU A CA 1
ATOM 547 C C . GLU A 1 70 ? -7.756 0.600 -7.512 1.00 88.00 70 GLU A C 1
ATOM 549 O O . GLU A 1 70 ? -8.011 -0.317 -6.733 1.00 88.00 70 GLU A O 1
ATOM 554 N N . ILE A 1 71 ? -7.329 1.795 -7.094 1.00 88.75 71 ILE A N 1
ATOM 555 C CA . ILE A 1 71 ? -7.222 2.152 -5.677 1.00 88.75 71 ILE A CA 1
ATOM 556 C C . ILE A 1 71 ? -8.616 2.377 -5.103 1.00 88.75 71 ILE A C 1
ATOM 558 O O . ILE A 1 71 ? -8.925 1.810 -4.059 1.00 88.75 71 ILE A O 1
ATOM 562 N N . ALA A 1 72 ? -9.478 3.112 -5.807 1.00 87.62 72 ALA A N 1
ATOM 563 C CA . ALA A 1 72 ? -10.869 3.309 -5.410 1.00 87.62 72 ALA A CA 1
ATOM 564 C C . ALA A 1 72 ? -11.620 1.972 -5.265 1.00 87.62 72 ALA A C 1
ATOM 566 O O . ALA A 1 72 ? -12.321 1.752 -4.278 1.00 87.62 72 ALA A O 1
ATOM 567 N N . LEU A 1 73 ? -11.419 1.037 -6.201 1.00 88.00 73 LEU A N 1
ATOM 568 C CA . LEU A 1 73 ? -11.989 -0.311 -6.122 1.00 88.00 73 LEU A CA 1
ATOM 569 C C . LEU A 1 73 ? -11.464 -1.091 -4.911 1.00 88.00 73 LEU A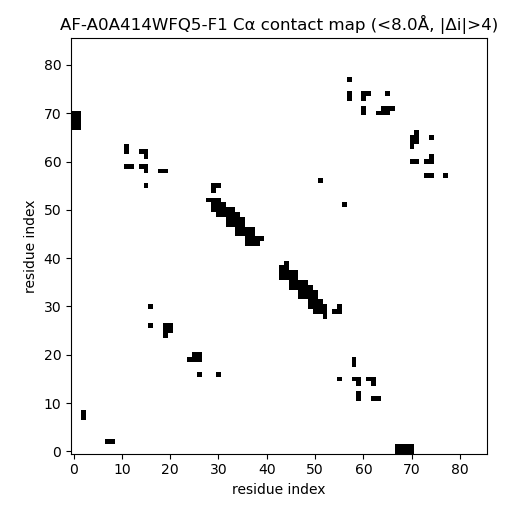 C 1
ATOM 571 O O . LEU A 1 73 ? -12.247 -1.728 -4.207 1.00 88.00 73 LEU A O 1
ATOM 575 N N . ALA A 1 74 ? -10.158 -1.026 -4.634 1.00 87.38 74 ALA A N 1
ATOM 576 C CA . ALA A 1 74 ? -9.580 -1.667 -3.456 1.00 87.38 74 ALA A CA 1
ATOM 577 C C . ALA A 1 74 ? -10.122 -1.054 -2.153 1.00 87.38 74 ALA A C 1
ATOM 579 O O . ALA A 1 74 ? -10.482 -1.786 -1.231 1.00 87.38 74 ALA A O 1
ATOM 580 N N . GLN A 1 75 ? -10.240 0.274 -2.085 1.00 86.94 75 GLN A N 1
ATOM 581 C CA . GLN A 1 75 ? -10.845 0.980 -0.954 1.00 86.94 75 GLN A CA 1
ATOM 582 C C . GLN A 1 75 ? -12.296 0.539 -0.742 1.00 86.94 75 GLN A C 1
ATOM 584 O O . GLN A 1 75 ? -12.662 0.192 0.379 1.00 86.94 75 GLN A O 1
ATOM 589 N N . ALA A 1 76 ? -13.099 0.466 -1.808 1.00 87.19 76 ALA A N 1
ATOM 590 C CA . ALA A 1 76 ? -14.476 -0.016 -1.743 1.00 87.19 76 ALA A CA 1
ATOM 591 C C . ALA A 1 76 ? -14.553 -1.472 -1.254 1.00 87.19 76 ALA A C 1
ATOM 593 O O . ALA A 1 76 ? -15.326 -1.778 -0.345 1.00 87.19 76 ALA A O 1
ATOM 594 N N . TYR A 1 77 ? -13.708 -2.358 -1.792 1.00 84.94 77 TYR A N 1
ATOM 595 C CA . TYR A 1 77 ? -13.628 -3.759 -1.373 1.00 84.94 77 TYR A CA 1
ATOM 596 C C . TYR A 1 77 ? -13.360 -3.891 0.133 1.00 84.94 77 TYR A C 1
ATOM 598 O O . TYR A 1 77 ? -14.061 -4.620 0.840 1.00 84.94 77 TYR A O 1
ATOM 606 N N . PHE A 1 78 ? -12.384 -3.142 0.651 1.00 80.31 78 PHE A N 1
ATOM 607 C CA . PHE A 1 78 ? -12.053 -3.193 2.072 1.00 80.31 78 PHE A CA 1
ATOM 608 C C . PHE A 1 78 ? -13.075 -2.470 2.967 1.00 80.31 78 PHE A C 1
ATOM 610 O O . PHE A 1 78 ? -13.318 -2.938 4.078 1.00 80.31 78 PHE A O 1
ATOM 617 N N . ALA A 1 79 ? -13.729 -1.405 2.490 1.00 78.25 79 ALA A N 1
ATOM 618 C CA . ALA A 1 79 ? -14.781 -0.688 3.220 1.00 78.25 79 ALA A CA 1
ATOM 619 C C . ALA A 1 79 ? -16.083 -1.494 3.368 1.00 78.25 79 ALA A C 1
ATOM 621 O O . ALA A 1 79 ? -16.843 -1.288 4.314 1.00 78.25 79 ALA A O 1
ATOM 622 N N . VAL A 1 80 ? -16.363 -2.422 2.448 1.00 67.50 80 VAL A N 1
ATOM 623 C CA . VAL A 1 80 ? -17.476 -3.375 2.593 1.00 67.50 80 VAL A CA 1
ATOM 624 C C . VAL A 1 80 ? -17.139 -4.437 3.643 1.00 67.50 80 VAL A C 1
ATOM 626 O O . VAL A 1 80 ? -18.010 -4.871 4.396 1.00 67.50 80 VAL A O 1
ATOM 629 N N . GLN A 1 81 ? -15.867 -4.830 3.750 1.00 59.31 81 GLN A N 1
ATOM 630 C CA . GLN A 1 81 ? -15.449 -5.879 4.676 1.00 59.31 81 GLN A CA 1
ATOM 631 C C . GLN A 1 81 ? -15.396 -5.426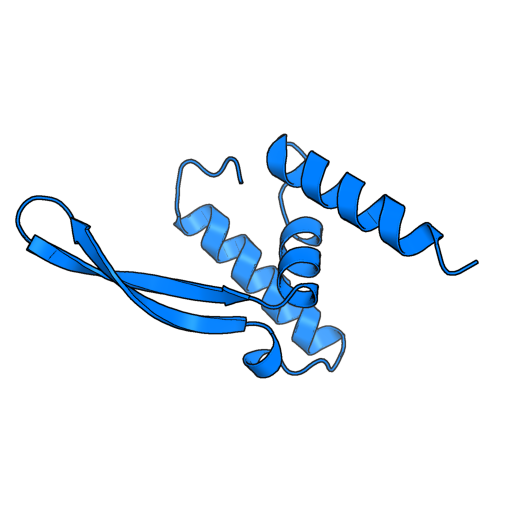 6.144 1.00 59.31 81 GLN A C 1
ATOM 633 O O . GLN A 1 81 ? -15.539 -6.262 7.034 1.00 59.31 81 GLN A O 1
ATOM 638 N N . THR A 1 82 ? -15.268 -4.124 6.414 1.00 52.03 82 THR A N 1
ATOM 639 C CA . THR A 1 82 ? -15.358 -3.558 7.773 1.00 52.03 82 THR A CA 1
ATOM 640 C C . THR A 1 82 ? -16.792 -3.453 8.304 1.00 52.03 82 THR A C 1
ATOM 642 O 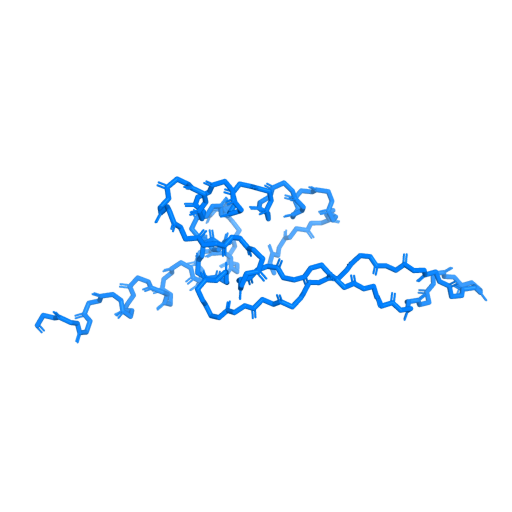O . THR A 1 82 ? -16.966 -3.294 9.507 1.00 52.03 82 THR A O 1
ATOM 645 N N . ARG A 1 83 ? -17.826 -3.611 7.460 1.00 49.84 83 ARG A N 1
ATOM 646 C CA . ARG A 1 83 ? -19.246 -3.578 7.879 1.00 49.84 83 ARG A CA 1
ATOM 647 C C . ARG A 1 83 ? -19.842 -4.939 8.249 1.00 49.84 83 ARG A C 1
ATOM 649 O O . ARG A 1 83 ? -21.014 -5.003 8.586 1.00 49.84 83 ARG A O 1
ATOM 656 N N . ARG A 1 84 ? -19.073 -6.031 8.173 1.00 50.41 84 ARG A N 1
ATOM 657 C CA . ARG A 1 84 ? -19.543 -7.386 8.539 1.00 50.41 84 ARG A CA 1
ATOM 658 C C . ARG A 1 84 ? -19.340 -7.747 10.017 1.00 50.41 84 ARG A C 1
ATOM 660 O O . ARG A 1 84 ? -19.593 -8.885 10.389 1.00 50.41 84 ARG A O 1
ATOM 667 N N . PHE A 1 85 ? -18.868 -6.807 10.833 1.00 49.94 85 PHE A N 1
ATOM 668 C CA . PHE A 1 85 ? -18.652 -6.994 12.272 1.00 49.94 85 PHE A CA 1
ATOM 669 C C . PHE A 1 85 ? -19.627 -6.178 13.142 1.00 49.94 85 PHE A C 1
ATOM 671 O O . PHE A 1 85 ? -19.280 -5.838 14.269 1.00 49.94 85 PHE A O 1
ATOM 678 N N . TYR A 1 86 ? -20.820 -5.858 12.631 1.00 41.03 86 TYR A N 1
ATOM 679 C CA . TYR A 1 86 ? -21.929 -5.333 13.434 1.00 41.03 86 TYR A CA 1
ATOM 680 C C . TYR A 1 86 ? -23.128 -6.270 13.336 1.00 41.03 86 TYR A C 1
ATOM 682 O O . TYR A 1 86 ? -23.320 -6.827 12.228 1.00 41.03 86 TYR A O 1
#

Sequence (86 aa):
MGYTRWENFAEVVKRAKVSCETNKTPVDSHFRDTTKMGIAGVAARAVKDYKLTRHACYLIAQNGDSNKQEIALAQAYFAVQTRRFY

pLDDT: mean 81.95, std 11.01, range [41.03, 92.94]

Radius of gyration: 14.67 Å; Cα contacts (8 Å, |Δi|>4): 88; chains: 1; bounding box: 42×20×39 Å